Protein AF-A0A0B2VAA0-F1 (afdb_monomer_lite)

Organism: Toxocara canis (NCBI:txid6265)

Secondary structure (DSSP, 8-state):
---HHHHHHHHHHHHHHHHHHHHHHH-TTHHHHHHHHHHHHHHHHS--TT-HHHHHHHHHHHHHHHHHHHHHHHHHHHHHHTT--S--TTHHHHHHHHHHHHHHHHHHHHT----SHHHHHHHHHHHHHHHHHHHHHHHHHTTT-TTSTTGGG--

InterPro domains:
  IPR029377 TMEM220 protein [PF15071] (15-82)

Sequence (155 aa):
MFSTLRLSEIAVSTFLLLKAFMQYAADPDWWIYVPIYSLGAVLCLIQIPKNGIWRLLSALVIVTGALHVVFIAWSIRHASSAVLSEQFDEGRHILATATAVVMVTNVRLYTAQYNSVLAYLRTLILIVVLLSTIPSIAFSLCFYSTTLPYCPYLY

Radius of gyration: 16.51 Å; chains: 1; bounding box: 51×33×45 Å

pLDDT: mean 83.71, std 10.16, range [47.19, 94.5]

Structure (mmCIF, N/CA/C/O backbone):
data_AF-A0A0B2VAA0-F1
#
_entry.id   AF-A0A0B2VAA0-F1
#
loop_
_atom_site.group_PDB
_atom_site.id
_atom_site.type_symbol
_atom_site.label_atom_id
_atom_site.label_alt_id
_atom_site.label_comp_id
_atom_site.label_asym_id
_atom_site.label_entity_id
_atom_site.label_seq_id
_atom_site.pdbx_PDB_ins_code
_atom_site.Cartn_x
_atom_site.Cartn_y
_atom_site.Cartn_z
_atom_site.occupancy
_atom_site.B_iso_or_equiv
_atom_site.auth_seq_id
_atom_site.auth_comp_id
_atom_site.auth_asym_id
_atom_site.auth_atom_id
_atom_site.pdbx_PDB_model_num
ATOM 1 N N . MET A 1 1 ? -25.671 6.670 5.556 1.00 47.19 1 MET A N 1
ATOM 2 C CA . MET A 1 1 ? -25.131 7.795 4.765 1.00 47.19 1 MET A CA 1
ATOM 3 C C . MET A 1 1 ? -23.667 7.479 4.486 1.00 47.19 1 MET A C 1
ATOM 5 O O . MET A 1 1 ? -22.886 7.440 5.428 1.00 47.19 1 MET A O 1
ATOM 9 N N . PHE A 1 2 ? -23.312 7.093 3.256 1.00 56.66 2 PHE A N 1
ATOM 10 C CA . PHE A 1 2 ? -21.917 6.789 2.918 1.00 56.66 2 PHE A CA 1
ATOM 11 C C . PHE A 1 2 ? -21.131 8.101 2.876 1.00 56.66 2 PHE A C 1
ATOM 13 O O . PHE A 1 2 ? -21.472 8.996 2.109 1.00 56.66 2 PHE A O 1
ATOM 20 N N . SER A 1 3 ? -20.117 8.231 3.732 1.00 78.75 3 SER A N 1
ATOM 21 C CA . SER A 1 3 ? -19.181 9.356 3.670 1.00 78.75 3 SER A CA 1
ATOM 22 C C . SER A 1 3 ? -18.451 9.326 2.324 1.00 78.75 3 SER A C 1
ATOM 24 O O . SER A 1 3 ? -18.101 8.246 1.844 1.00 78.75 3 SER A O 1
ATOM 26 N N . THR A 1 4 ? -18.197 10.483 1.714 1.00 82.81 4 THR A N 1
ATOM 27 C CA . THR A 1 4 ? -17.424 10.607 0.460 1.00 82.81 4 THR A CA 1
ATOM 28 C C . THR A 1 4 ? -16.070 9.899 0.547 1.00 82.81 4 THR A C 1
ATOM 30 O O . THR A 1 4 ? -15.625 9.282 -0.417 1.00 82.81 4 THR A O 1
ATOM 33 N N . LEU A 1 5 ? -15.474 9.895 1.741 1.00 80.62 5 LEU A N 1
ATOM 34 C CA . LEU A 1 5 ? -14.226 9.205 2.062 1.00 80.62 5 LEU A CA 1
ATOM 35 C C . LEU A 1 5 ? -14.364 7.674 1.987 1.00 80.62 5 LEU A C 1
ATOM 37 O O . LEU A 1 5 ? -13.471 6.981 1.519 1.00 80.62 5 LEU A O 1
ATOM 41 N N . ARG A 1 6 ? -15.526 7.131 2.365 1.00 85.25 6 ARG A N 1
ATOM 42 C CA . ARG A 1 6 ? -15.803 5.693 2.251 1.00 85.25 6 ARG A CA 1
ATOM 43 C C . ARG A 1 6 ? -15.969 5.268 0.793 1.00 85.25 6 ARG A C 1
ATOM 45 O O . ARG A 1 6 ? -15.599 4.158 0.423 1.00 85.25 6 ARG A O 1
ATOM 52 N N . LEU A 1 7 ? -16.529 6.149 -0.032 1.00 87.31 7 LEU A N 1
ATOM 53 C CA . LEU A 1 7 ? -16.746 5.882 -1.450 1.00 87.31 7 LEU A CA 1
ATOM 54 C C . LEU A 1 7 ? -15.420 5.878 -2.224 1.00 87.31 7 LEU A C 1
ATOM 56 O O . LEU A 1 7 ? -15.201 4.986 -3.041 1.00 87.31 7 LEU A O 1
ATOM 60 N N . SER A 1 8 ? -14.504 6.802 -1.909 1.00 88.44 8 SER A N 1
ATOM 61 C CA . SER A 1 8 ? -13.151 6.792 -2.478 1.00 88.44 8 SER A CA 1
ATOM 62 C C . SER A 1 8 ? -12.330 5.583 -2.015 1.00 88.44 8 SER A C 1
ATOM 64 O O . SER A 1 8 ? -11.651 4.968 -2.835 1.00 88.44 8 SER A O 1
ATOM 66 N N . GLU A 1 9 ? -12.443 5.171 -0.746 1.00 88.00 9 GLU A N 1
ATOM 67 C CA . GLU A 1 9 ? -11.824 3.936 -0.242 1.00 88.00 9 GLU A CA 1
ATOM 68 C C . GLU A 1 9 ? -12.268 2.700 -1.024 1.00 88.00 9 GLU A C 1
ATOM 70 O O . GLU A 1 9 ? -11.432 1.894 -1.437 1.00 88.00 9 GLU A O 1
ATOM 75 N N . ILE A 1 10 ? -13.577 2.551 -1.242 1.00 90.44 10 ILE A N 1
ATOM 76 C CA . ILE A 1 10 ? -14.141 1.419 -1.982 1.00 90.44 10 ILE A CA 1
ATOM 77 C C . ILE A 1 10 ? -13.678 1.456 -3.439 1.00 90.44 10 ILE A C 1
ATOM 79 O O . ILE A 1 10 ? -13.239 0.429 -3.953 1.00 90.44 10 ILE A O 1
ATOM 83 N N . ALA A 1 11 ? -13.720 2.621 -4.091 1.00 92.19 11 ALA A N 1
ATOM 84 C CA . ALA A 1 11 ? -13.278 2.769 -5.474 1.00 92.19 11 ALA A CA 1
ATOM 85 C C . ALA A 1 11 ? -11.808 2.351 -5.652 1.00 92.19 11 ALA A C 1
ATOM 87 O O . ALA A 1 11 ? -11.502 1.504 -6.491 1.00 92.19 11 ALA A O 1
ATOM 88 N N . VAL A 1 12 ? -10.907 2.870 -4.811 1.00 92.12 12 VAL A N 1
ATOM 89 C CA . VAL A 1 12 ? -9.474 2.537 -4.872 1.00 92.12 12 VAL A CA 1
ATOM 90 C C . VAL A 1 12 ? -9.226 1.074 -4.504 1.00 92.12 12 VAL A C 1
ATOM 92 O O . VAL A 1 12 ? -8.445 0.406 -5.173 1.00 92.12 12 VAL A O 1
ATOM 95 N N . SER A 1 13 ? -9.914 0.534 -3.494 1.00 92.62 13 SER A N 1
ATOM 96 C CA . SER A 1 13 ? -9.771 -0.882 -3.117 1.00 92.62 13 SER A CA 1
ATOM 97 C C . SER A 1 13 ? -10.235 -1.814 -4.239 1.00 92.62 13 SER A C 1
ATOM 99 O O . SER A 1 13 ? -9.594 -2.823 -4.517 1.00 92.62 13 SER A O 1
ATOM 101 N N . THR A 1 14 ? -11.315 -1.456 -4.934 1.00 93.44 14 THR A N 1
ATOM 102 C CA . THR A 1 14 ? -11.831 -2.230 -6.073 1.00 93.44 14 THR A CA 1
ATOM 103 C C . THR A 1 14 ? -10.851 -2.187 -7.243 1.00 93.44 14 THR A C 1
ATOM 105 O O . THR A 1 14 ? -10.562 -3.218 -7.845 1.00 93.44 14 THR A O 1
ATOM 108 N N . PHE A 1 15 ? -10.272 -1.015 -7.519 1.00 94.06 15 PHE A N 1
ATOM 109 C CA . PHE A 1 15 ? -9.213 -0.861 -8.514 1.00 94.06 15 PHE A CA 1
ATOM 110 C C . PHE A 1 15 ? -7.969 -1.699 -8.179 1.00 94.06 15 PHE A C 1
ATOM 112 O O . PHE A 1 15 ? -7.437 -2.385 -9.050 1.00 94.06 15 PHE A O 1
ATOM 119 N N . LEU A 1 16 ? -7.530 -1.706 -6.916 1.00 92.88 16 LEU A N 1
ATOM 120 C CA . LEU A 1 16 ? -6.399 -2.524 -6.466 1.00 92.88 16 LEU A CA 1
ATOM 121 C C . LEU A 1 16 ? -6.674 -4.026 -6.612 1.00 92.88 16 LEU A C 1
ATOM 123 O O . LEU A 1 16 ? -5.777 -4.763 -7.012 1.00 92.88 16 LEU A O 1
ATOM 127 N N . LEU A 1 17 ? -7.899 -4.485 -6.346 1.00 94.50 17 LEU A N 1
ATOM 128 C CA . LEU A 1 17 ? -8.282 -5.884 -6.569 1.00 94.50 17 LEU A CA 1
ATOM 129 C C . LEU A 1 17 ? -8.338 -6.248 -8.053 1.00 94.50 17 LEU A C 1
ATOM 131 O O . LEU A 1 17 ? -7.911 -7.337 -8.429 1.00 94.50 17 LEU A O 1
ATOM 135 N N . LEU A 1 18 ? -8.809 -5.338 -8.906 1.00 94.19 18 LEU A N 1
ATOM 136 C CA . LEU A 1 18 ? -8.769 -5.548 -10.349 1.00 94.19 18 LEU A CA 1
ATOM 137 C C . LEU A 1 18 ? -7.319 -5.648 -10.844 1.00 94.19 18 LEU A C 1
ATOM 139 O O . LEU A 1 18 ? -6.987 -6.576 -11.578 1.00 94.19 18 LEU A O 1
ATOM 143 N N . LYS A 1 19 ? -6.434 -4.753 -10.380 1.00 92.56 19 LYS A N 1
ATOM 144 C CA . LYS A 1 19 ? -4.995 -4.822 -10.675 1.00 92.56 19 LYS A CA 1
ATOM 145 C C . LYS A 1 19 ? -4.386 -6.139 -10.184 1.00 92.56 19 LYS A C 1
ATOM 147 O O . LYS A 1 19 ? -3.623 -6.750 -10.922 1.00 92.56 19 LYS A O 1
ATOM 152 N N . ALA A 1 20 ? -4.756 -6.591 -8.982 1.00 92.56 20 ALA A N 1
ATOM 153 C CA . ALA A 1 20 ? -4.304 -7.864 -8.412 1.00 92.56 20 ALA A CA 1
ATOM 154 C C . ALA A 1 20 ? -4.664 -9.035 -9.319 1.00 92.56 20 ALA A C 1
ATOM 156 O O . ALA A 1 20 ? -3.818 -9.877 -9.602 1.00 92.56 20 ALA A O 1
ATOM 157 N N . PHE A 1 21 ? -5.907 -9.060 -9.797 1.00 93.69 21 PHE A N 1
ATOM 158 C CA . PHE A 1 21 ? -6.387 -10.101 -10.692 1.00 93.69 21 PHE A CA 1
ATOM 159 C C . PHE A 1 21 ? -5.652 -10.088 -12.037 1.00 93.69 21 PHE A C 1
ATOM 161 O O . PHE A 1 21 ? -5.219 -11.135 -12.511 1.00 93.69 21 PHE A O 1
ATOM 168 N N . MET A 1 22 ? -5.458 -8.906 -12.629 1.00 93.19 22 MET A N 1
ATOM 169 C CA . MET A 1 22 ? -4.716 -8.781 -13.886 1.00 93.19 22 MET A CA 1
ATOM 170 C C . MET A 1 22 ? -3.249 -9.190 -13.730 1.00 93.19 22 MET A C 1
ATOM 172 O O . MET A 1 22 ? -2.731 -9.908 -14.579 1.00 93.19 22 MET A O 1
ATOM 176 N N . GLN A 1 23 ? -2.592 -8.785 -12.638 1.00 91.06 23 GLN A N 1
ATOM 177 C CA . GLN A 1 23 ? -1.202 -9.154 -12.376 1.00 91.06 23 GLN A CA 1
ATOM 178 C C . GLN A 1 23 ? -1.065 -10.656 -12.105 1.00 91.06 23 GLN A C 1
ATOM 180 O O . GLN A 1 23 ? -0.179 -11.285 -12.664 1.00 91.06 23 GLN A O 1
ATOM 185 N N . TYR A 1 24 ? -1.980 -11.253 -11.338 1.00 92.19 24 TYR A N 1
ATOM 186 C CA . TYR A 1 24 ? -2.015 -12.702 -11.118 1.00 92.19 24 TYR A CA 1
ATOM 187 C C . TYR A 1 24 ? -2.085 -13.505 -12.428 1.00 92.19 24 TYR A C 1
ATOM 189 O O . TYR A 1 24 ? -1.485 -14.569 -12.530 1.00 92.19 24 TYR A O 1
ATOM 197 N N . ALA A 1 25 ? -2.811 -13.001 -13.431 1.00 91.56 25 ALA A N 1
ATOM 198 C CA . ALA A 1 25 ? -2.961 -13.679 -14.716 1.00 91.56 25 ALA A CA 1
ATOM 199 C C . ALA A 1 25 ? -1.780 -13.465 -15.681 1.00 91.56 25 ALA A C 1
ATOM 201 O O . ALA A 1 25 ? -1.559 -14.304 -16.551 1.00 91.56 25 ALA A O 1
ATOM 202 N N . ALA A 1 26 ? -1.068 -12.340 -15.574 1.00 90.31 26 ALA A N 1
ATOM 203 C CA . ALA A 1 26 ? -0.092 -11.907 -16.576 1.00 90.31 26 ALA A CA 1
ATOM 204 C C . ALA A 1 26 ? 1.375 -12.057 -16.143 1.00 90.31 26 ALA A C 1
ATOM 206 O O . ALA A 1 26 ? 2.248 -12.135 -17.003 1.00 90.31 26 ALA A O 1
ATOM 207 N N . ASP A 1 27 ? 1.650 -12.067 -14.841 1.00 87.06 27 ASP A N 1
ATOM 208 C CA . ASP A 1 27 ? 2.995 -11.919 -14.287 1.00 87.06 27 ASP A CA 1
ATOM 209 C C . ASP A 1 27 ? 3.359 -13.156 -13.447 1.00 87.06 27 ASP A C 1
ATOM 211 O O . ASP A 1 27 ? 2.639 -13.446 -12.492 1.00 87.06 27 ASP A O 1
ATOM 215 N N . PRO A 1 28 ? 4.435 -13.908 -13.760 1.00 86.44 28 PRO A N 1
ATOM 216 C CA . PRO A 1 28 ? 4.851 -15.065 -12.963 1.00 86.44 28 PRO A CA 1
ATOM 217 C C . PRO A 1 28 ? 5.288 -14.683 -11.539 1.00 86.44 28 PRO A C 1
ATOM 219 O O . PRO A 1 28 ? 5.137 -15.494 -10.621 1.00 86.44 28 PRO A O 1
ATOM 222 N N . ASP A 1 29 ? 5.735 -13.443 -11.328 1.00 87.31 29 ASP A N 1
ATOM 223 C CA . ASP A 1 29 ? 6.253 -12.942 -10.051 1.00 87.31 29 ASP A CA 1
ATOM 224 C C . ASP A 1 29 ? 5.196 -12.190 -9.228 1.00 87.31 29 ASP A C 1
ATOM 226 O O . ASP A 1 29 ? 5.483 -11.498 -8.245 1.00 87.31 29 ASP A O 1
ATOM 230 N N . TRP A 1 30 ? 3.919 -12.400 -9.565 1.00 89.00 30 TRP A N 1
ATOM 231 C CA . TRP A 1 30 ? 2.763 -11.840 -8.864 1.00 89.00 30 TRP A CA 1
ATOM 232 C C . TRP A 1 30 ? 2.813 -12.046 -7.342 1.00 89.00 30 TRP A C 1
ATOM 234 O O . TRP A 1 30 ? 2.355 -11.191 -6.577 1.00 89.00 30 TRP A O 1
ATOM 244 N N . TRP A 1 31 ? 3.378 -13.168 -6.891 1.00 89.19 31 TRP A N 1
ATOM 245 C CA . TRP A 1 31 ? 3.447 -13.574 -5.488 1.00 89.19 31 TRP A CA 1
ATOM 246 C C . TRP A 1 31 ? 4.228 -12.585 -4.605 1.00 89.19 31 TRP A C 1
ATOM 248 O O . TRP A 1 31 ? 4.005 -12.551 -3.395 1.00 89.19 31 TRP A O 1
ATOM 258 N N . ILE A 1 32 ? 5.081 -11.745 -5.198 1.00 88.31 32 ILE A N 1
ATOM 259 C CA . ILE A 1 32 ? 5.889 -10.738 -4.500 1.00 88.31 32 ILE A CA 1
ATOM 260 C C . ILE A 1 32 ? 5.014 -9.567 -4.020 1.00 88.31 32 ILE A C 1
ATOM 262 O O . ILE A 1 32 ? 5.082 -9.162 -2.856 1.00 88.31 32 ILE A O 1
ATOM 266 N N . TYR A 1 33 ? 4.148 -9.037 -4.892 1.00 89.12 33 TYR A N 1
ATOM 267 C CA . TYR A 1 33 ? 3.400 -7.799 -4.626 1.00 89.12 33 TYR A CA 1
ATOM 268 C C . TYR A 1 33 ? 1.917 -8.036 -4.345 1.00 89.12 33 TYR A C 1
ATOM 270 O O . TYR A 1 33 ? 1.349 -7.415 -3.440 1.00 89.12 33 TYR A O 1
ATOM 278 N N . VAL A 1 34 ? 1.280 -8.921 -5.121 1.00 92.44 34 VAL A N 1
ATOM 279 C CA . VAL A 1 34 ? -0.177 -9.112 -5.128 1.00 92.44 34 VAL A CA 1
ATOM 280 C C . VAL A 1 34 ? -0.729 -9.439 -3.744 1.00 92.44 34 VAL A C 1
ATOM 282 O O . VAL A 1 34 ? -1.712 -8.797 -3.364 1.00 92.44 34 VAL A O 1
ATOM 285 N N . PRO A 1 35 ? -0.137 -10.343 -2.936 1.00 93.75 35 PRO A N 1
ATOM 286 C CA . PRO A 1 35 ? -0.682 -10.662 -1.618 1.00 93.75 35 PRO A CA 1
ATOM 287 C C . PRO A 1 35 ? -0.794 -9.445 -0.695 1.00 93.75 35 PRO A C 1
ATOM 289 O O . PRO A 1 35 ? -1.758 -9.334 0.056 1.00 93.75 35 PRO A O 1
ATOM 292 N N . ILE A 1 36 ? 0.145 -8.497 -0.773 1.00 92.25 36 ILE A N 1
ATOM 293 C CA . ILE A 1 36 ? 0.178 -7.329 0.116 1.00 92.25 36 ILE A CA 1
ATOM 294 C C . ILE A 1 36 ? -0.954 -6.362 -0.231 1.00 92.25 36 ILE A C 1
ATOM 296 O O . ILE A 1 36 ? -1.749 -5.996 0.639 1.00 92.25 36 ILE A O 1
ATOM 300 N N . TYR A 1 37 ? -1.047 -5.944 -1.496 1.00 92.38 37 TYR A N 1
ATOM 301 C CA . TYR A 1 37 ? -2.028 -4.929 -1.875 1.00 92.38 37 TYR A CA 1
ATOM 302 C C . TYR A 1 37 ? -3.442 -5.496 -2.046 1.00 92.38 37 TYR A C 1
ATOM 304 O O . TYR A 1 37 ? -4.406 -4.782 -1.769 1.00 92.38 37 TYR A O 1
ATOM 312 N N . SER A 1 38 ? -3.592 -6.777 -2.409 1.00 93.56 38 SER A N 1
ATOM 313 C CA . SER A 1 38 ? -4.900 -7.451 -2.411 1.00 93.56 38 SER A CA 1
ATOM 314 C C . SER A 1 38 ? -5.445 -7.620 -0.994 1.00 93.56 38 SER A C 1
ATOM 316 O O . SER A 1 38 ? -6.591 -7.252 -0.738 1.00 93.56 38 SER A O 1
ATOM 318 N N . LEU A 1 39 ? -4.622 -8.077 -0.041 1.00 93.81 39 LEU A N 1
ATOM 319 C CA . LEU A 1 39 ? -5.023 -8.183 1.361 1.00 93.81 39 LEU A CA 1
ATOM 320 C C . LEU A 1 39 ? -5.363 -6.805 1.937 1.00 93.81 39 LEU A C 1
ATOM 322 O O . LEU A 1 39 ? -6.381 -6.659 2.612 1.00 93.81 39 LEU A O 1
ATOM 326 N N . GLY A 1 40 ? -4.564 -5.781 1.625 1.00 92.12 40 GLY A N 1
ATOM 327 C CA . GLY A 1 40 ? -4.866 -4.403 2.006 1.00 92.12 40 GLY A CA 1
ATOM 328 C C . GLY A 1 40 ? -6.215 -3.923 1.467 1.00 92.12 40 GLY A C 1
ATOM 329 O O . GLY A 1 40 ? -7.036 -3.415 2.231 1.00 92.12 40 GLY A O 1
ATOM 330 N N . ALA A 1 41 ? -6.495 -4.166 0.185 1.00 93.44 41 ALA A N 1
ATOM 331 C CA . ALA A 1 41 ? -7.768 -3.815 -0.434 1.00 93.44 41 ALA A CA 1
ATOM 332 C C . ALA A 1 41 ? -8.960 -4.559 0.197 1.00 93.44 41 ALA A C 1
ATOM 334 O O . ALA A 1 41 ? -9.974 -3.935 0.512 1.00 93.44 41 ALA A O 1
ATOM 335 N N . VAL A 1 42 ? -8.835 -5.864 0.468 1.00 94.12 42 VAL A N 1
ATOM 336 C CA . VAL A 1 42 ? -9.876 -6.645 1.163 1.00 94.12 42 VAL A CA 1
ATOM 337 C C . VAL A 1 42 ? -10.141 -6.088 2.563 1.00 94.12 42 VAL A C 1
ATOM 339 O O . VAL A 1 42 ? -11.298 -5.923 2.951 1.00 94.12 42 VAL A O 1
ATOM 342 N N . LEU A 1 43 ? -9.094 -5.750 3.320 1.00 92.31 43 LEU A N 1
ATOM 343 C CA . LEU A 1 43 ? -9.230 -5.174 4.662 1.00 92.31 43 LEU A CA 1
ATOM 344 C C . LEU A 1 43 ? -9.884 -3.786 4.645 1.00 92.31 43 LEU A C 1
ATOM 346 O O . LEU A 1 43 ? -10.609 -3.445 5.582 1.00 92.31 43 LEU A O 1
ATOM 350 N N . CYS A 1 44 ? -9.656 -3.001 3.590 1.00 90.69 44 CYS A N 1
ATOM 351 C CA . CYS A 1 44 ? -10.314 -1.714 3.383 1.00 90.69 44 CYS A CA 1
ATOM 352 C C . CYS A 1 44 ? -11.787 -1.869 2.981 1.00 90.69 44 CYS A C 1
ATOM 354 O O . CYS A 1 44 ? -12.617 -1.071 3.421 1.00 90.69 44 CYS A O 1
ATOM 356 N N . LEU A 1 45 ? -12.155 -2.905 2.223 1.00 91.31 45 LEU A N 1
ATOM 357 C CA . LEU A 1 45 ? -13.561 -3.217 1.943 1.00 91.31 45 LEU A CA 1
ATOM 358 C C . LEU A 1 45 ? -14.282 -3.709 3.205 1.00 91.31 45 LEU A C 1
ATOM 360 O O . LEU A 1 45 ? -15.354 -3.204 3.544 1.00 91.31 45 LEU A O 1
ATOM 364 N N . ILE A 1 46 ? -13.662 -4.623 3.952 1.00 90.31 46 ILE A N 1
ATOM 365 C CA . ILE A 1 46 ? -14.235 -5.266 5.138 1.00 90.31 46 ILE A CA 1
ATOM 366 C C . ILE A 1 46 ? -13.648 -4.630 6.403 1.00 90.31 46 ILE A C 1
ATOM 368 O O . ILE A 1 46 ? -12.733 -5.168 7.020 1.00 90.31 46 ILE A O 1
ATOM 372 N N . GLN A 1 47 ? -14.172 -3.475 6.817 1.00 89.12 47 GLN A N 1
ATOM 373 C CA . GLN A 1 47 ? -13.687 -2.764 8.007 1.00 89.12 47 GLN A CA 1
ATOM 374 C C . GLN A 1 47 ? -14.317 -3.314 9.292 1.00 89.12 47 GLN A C 1
ATOM 376 O O . GLN A 1 47 ? -15.400 -2.891 9.695 1.00 89.12 47 GLN A O 1
ATOM 381 N N . ILE A 1 48 ? -13.627 -4.237 9.970 1.00 89.44 48 ILE A N 1
ATOM 382 C CA . ILE A 1 48 ? -14.077 -4.797 11.257 1.00 89.44 48 ILE A CA 1
ATOM 383 C C . ILE A 1 48 ? -13.011 -4.535 12.336 1.00 89.44 48 ILE A C 1
ATOM 385 O O . ILE A 1 48 ? -12.327 -5.459 12.781 1.00 89.44 48 ILE A O 1
ATOM 389 N N . PRO A 1 49 ? -12.860 -3.282 12.809 1.00 82.25 49 PRO A N 1
ATOM 390 C CA . PRO A 1 49 ? -11.766 -2.887 13.704 1.00 82.25 49 PRO A CA 1
ATOM 391 C C . PRO A 1 49 ? -11.801 -3.577 15.078 1.00 82.25 49 PRO A C 1
ATOM 393 O O . PRO A 1 49 ? -10.779 -3.647 15.760 1.00 82.25 49 PRO A O 1
ATOM 396 N N . LYS A 1 50 ? -12.958 -4.114 15.489 1.00 84.62 50 LYS A N 1
ATOM 397 C CA . LYS A 1 50 ? -13.110 -4.871 16.743 1.00 84.62 50 LYS A CA 1
ATOM 398 C C . LYS A 1 50 ? -12.566 -6.303 16.658 1.00 84.62 50 LYS A C 1
ATOM 400 O O . LYS A 1 50 ? -12.258 -6.883 17.693 1.00 84.62 50 LYS A O 1
ATOM 405 N N . ASN A 1 51 ? -12.430 -6.873 15.458 1.00 90.75 51 ASN A N 1
ATOM 406 C CA . ASN A 1 51 ? -11.959 -8.244 15.284 1.00 90.75 51 ASN A CA 1
ATOM 407 C C . ASN A 1 51 ? -10.427 -8.314 15.431 1.00 90.75 51 ASN A C 1
ATOM 409 O O . ASN A 1 51 ? -9.690 -7.600 14.747 1.00 90.75 51 ASN A O 1
ATOM 413 N N . GLY A 1 52 ? -9.940 -9.198 16.307 1.00 88.69 52 GLY A N 1
ATOM 414 C CA . GLY A 1 52 ? -8.509 -9.430 16.516 1.00 88.69 52 GLY A CA 1
ATOM 415 C C . GLY A 1 52 ? -7.781 -9.878 15.245 1.00 88.69 52 GLY A C 1
ATOM 416 O O . GLY A 1 52 ? -6.678 -9.405 14.986 1.00 88.69 52 GLY A O 1
ATOM 417 N N . ILE A 1 53 ? -8.422 -10.699 14.406 1.00 91.56 53 ILE A N 1
ATOM 418 C CA . ILE A 1 53 ? -7.844 -11.185 13.142 1.00 91.56 53 ILE A CA 1
ATOM 419 C C . ILE A 1 53 ? -7.675 -10.031 12.154 1.00 91.56 53 ILE A C 1
ATOM 421 O O . ILE A 1 53 ? -6.598 -9.849 11.594 1.00 91.56 53 ILE A O 1
ATOM 425 N N . TRP A 1 54 ? -8.706 -9.195 11.993 1.00 92.75 54 TRP A N 1
ATOM 426 C CA . TRP A 1 54 ? -8.627 -8.008 11.137 1.00 92.75 54 TRP A CA 1
ATOM 427 C C . TRP A 1 54 ? -7.507 -7.073 11.599 1.00 92.75 54 TRP A C 1
ATOM 429 O O . TRP A 1 54 ? -6.750 -6.537 10.788 1.00 92.75 54 TRP A O 1
ATOM 439 N N . ARG A 1 55 ? -7.341 -6.915 12.919 1.00 88.69 55 ARG A N 1
ATOM 440 C CA . ARG A 1 55 ? -6.227 -6.156 13.492 1.00 88.69 55 ARG A CA 1
ATOM 441 C C . ARG A 1 55 ? -4.879 -6.818 13.180 1.00 88.69 55 ARG A C 1
ATOM 443 O O . ARG A 1 55 ? -3.957 -6.129 12.767 1.00 88.69 55 ARG A O 1
ATOM 450 N N . LEU A 1 56 ? -4.728 -8.122 13.334 1.00 91.44 56 LEU A N 1
ATOM 451 C CA . LEU A 1 56 ? -3.462 -8.778 13.013 1.00 91.44 56 LEU A CA 1
ATOM 452 C C . LEU A 1 56 ? -3.104 -8.617 11.525 1.00 91.44 56 LEU A C 1
ATOM 454 O O . LEU A 1 56 ? -2.019 -8.139 11.208 1.00 91.44 56 LEU A O 1
ATOM 458 N N . LEU A 1 57 ? -4.049 -8.901 10.626 1.00 92.44 57 LEU A N 1
ATOM 459 C CA . LEU A 1 57 ? -3.846 -8.800 9.178 1.00 92.44 57 LEU A CA 1
ATOM 460 C C . LEU A 1 57 ? -3.535 -7.368 8.727 1.00 92.44 57 LEU A C 1
ATOM 462 O O . LEU A 1 57 ? -2.614 -7.154 7.948 1.00 92.44 57 LEU A O 1
ATOM 466 N N . SER A 1 58 ? -4.240 -6.368 9.260 1.00 91.81 58 SER A N 1
ATOM 467 C CA . SER A 1 58 ? -3.943 -4.962 8.947 1.00 91.81 58 SER A CA 1
ATOM 468 C C . SER A 1 58 ? -2.581 -4.514 9.470 1.00 91.81 58 SER A C 1
ATOM 470 O O . SER A 1 58 ? -1.916 -3.724 8.814 1.00 91.81 58 SER A O 1
ATOM 472 N N . ALA A 1 59 ? -2.134 -5.017 10.625 1.00 90.31 59 ALA A N 1
ATOM 473 C CA . ALA A 1 59 ? -0.781 -4.739 11.102 1.00 90.31 59 ALA A CA 1
ATOM 474 C C . ALA A 1 59 ? 0.276 -5.392 10.202 1.00 90.31 59 ALA A C 1
ATOM 476 O O . ALA A 1 59 ? 1.262 -4.738 9.876 1.00 90.31 59 ALA A O 1
ATOM 477 N N . LEU A 1 60 ? 0.040 -6.635 9.767 1.00 92.88 60 LEU A N 1
ATOM 478 C CA . LEU A 1 60 ? 0.915 -7.330 8.827 1.00 92.88 60 LEU A CA 1
ATOM 479 C C . LEU A 1 60 ? 1.047 -6.543 7.526 1.00 92.88 60 LEU A C 1
ATOM 481 O O . LEU A 1 60 ? 2.160 -6.169 7.193 1.00 92.88 60 LEU A O 1
ATOM 485 N N . VAL A 1 61 ? -0.062 -6.188 6.866 1.00 93.19 61 VAL A N 1
ATOM 486 C CA . VAL A 1 61 ? -0.031 -5.409 5.613 1.00 93.19 61 VAL A CA 1
ATOM 487 C C . VAL A 1 61 ? 0.740 -4.101 5.771 1.00 93.19 61 VAL A C 1
ATOM 489 O O . VAL A 1 61 ? 1.526 -3.753 4.897 1.00 93.19 61 VAL A O 1
ATOM 492 N N . ILE A 1 62 ? 0.549 -3.383 6.881 1.00 92.62 62 ILE A N 1
ATOM 493 C CA . ILE A 1 62 ? 1.256 -2.120 7.121 1.00 92.62 62 ILE A CA 1
ATOM 494 C C . ILE A 1 62 ? 2.758 -2.356 7.272 1.00 92.62 62 ILE A C 1
ATOM 496 O O . ILE A 1 62 ? 3.541 -1.678 6.617 1.00 92.62 62 ILE A O 1
ATOM 500 N N . VAL A 1 63 ? 3.170 -3.303 8.117 1.00 91.19 63 VAL A N 1
ATOM 501 C CA . VAL A 1 63 ? 4.591 -3.538 8.406 1.00 91.19 63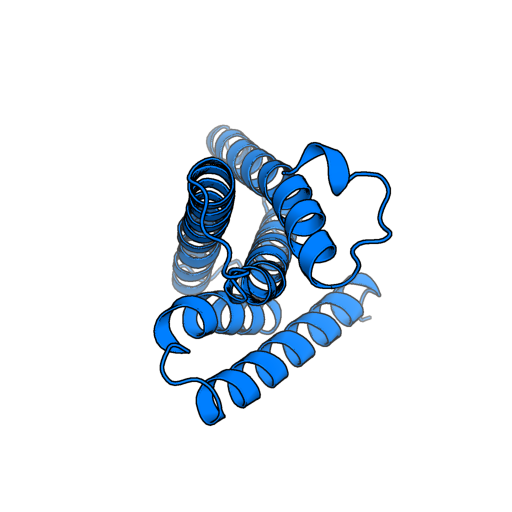 VAL A CA 1
ATOM 502 C C . VAL A 1 63 ? 5.295 -4.160 7.206 1.00 91.19 63 VAL A C 1
ATOM 504 O O . VAL A 1 63 ? 6.313 -3.635 6.761 1.00 91.19 63 VAL A O 1
ATOM 507 N N . THR A 1 64 ? 4.755 -5.250 6.658 1.00 91.06 64 THR A N 1
ATOM 508 C CA . THR A 1 64 ? 5.366 -5.941 5.519 1.00 91.06 64 THR A CA 1
ATOM 509 C C . THR A 1 64 ? 5.298 -5.082 4.270 1.00 91.06 64 THR A C 1
ATOM 511 O O . THR A 1 64 ? 6.279 -5.014 3.546 1.00 91.06 64 THR A O 1
ATOM 514 N N . GLY A 1 65 ? 4.189 -4.377 4.033 1.00 90.12 65 GLY A N 1
ATOM 515 C CA . GLY A 1 65 ? 4.051 -3.473 2.898 1.00 90.12 65 GLY A CA 1
ATOM 516 C C . GLY A 1 65 ? 5.000 -2.282 2.980 1.00 90.12 65 GLY A C 1
ATOM 517 O O . GLY A 1 65 ? 5.671 -1.986 1.998 1.00 90.12 65 GLY A O 1
ATOM 518 N N . ALA A 1 66 ? 5.127 -1.633 4.142 1.00 89.12 66 ALA A N 1
ATOM 519 C CA . ALA A 1 66 ? 6.075 -0.533 4.312 1.00 89.12 66 ALA A CA 1
ATOM 520 C C . ALA A 1 66 ? 7.528 -1.001 4.163 1.00 89.12 66 ALA A C 1
ATOM 522 O O . ALA A 1 66 ? 8.307 -0.357 3.466 1.00 89.12 66 ALA A O 1
ATOM 523 N N . LEU A 1 67 ? 7.885 -2.139 4.768 1.00 90.31 67 LEU A N 1
ATOM 524 C CA . LEU A 1 67 ? 9.222 -2.716 4.640 1.00 90.31 67 LEU A CA 1
ATOM 525 C C . LEU A 1 67 ? 9.533 -3.079 3.186 1.00 90.31 67 LEU A C 1
ATOM 527 O O . LEU A 1 67 ? 10.617 -2.771 2.705 1.00 90.31 67 LEU A O 1
ATOM 531 N N . HIS A 1 68 ? 8.567 -3.659 2.474 1.00 89.56 68 HIS A N 1
ATOM 532 C CA . HIS A 1 68 ? 8.691 -3.986 1.059 1.00 89.56 68 HIS A CA 1
ATOM 533 C C . HIS A 1 68 ? 8.904 -2.725 0.212 1.00 89.56 68 HIS A C 1
ATOM 535 O O . HIS A 1 68 ? 9.843 -2.661 -0.575 1.00 89.56 68 HIS A O 1
ATOM 541 N N . VAL A 1 69 ? 8.079 -1.692 0.403 1.00 88.19 69 VAL A N 1
ATOM 542 C CA . VAL A 1 69 ? 8.197 -0.414 -0.317 1.00 88.19 69 VAL A CA 1
ATOM 543 C C . VAL A 1 69 ? 9.569 0.226 -0.087 1.00 88.19 69 VAL A C 1
ATOM 545 O O . VAL A 1 69 ? 10.220 0.630 -1.048 1.00 88.19 69 VAL A O 1
ATOM 548 N N . VAL A 1 70 ? 10.032 0.278 1.166 1.00 86.50 70 VAL A N 1
ATOM 549 C CA . VAL A 1 70 ? 11.349 0.833 1.514 1.00 86.50 70 VAL A CA 1
ATOM 550 C C . VAL A 1 70 ? 12.476 0.000 0.912 1.00 86.50 70 VAL A C 1
ATOM 552 O O . VAL A 1 70 ? 13.417 0.571 0.368 1.00 86.50 70 VAL A O 1
ATOM 555 N N . PHE A 1 71 ? 12.378 -1.328 0.979 1.00 87.19 71 PHE A N 1
ATOM 556 C CA . PHE A 1 71 ? 13.382 -2.230 0.426 1.00 87.19 71 PHE A CA 1
ATOM 557 C C . PHE A 1 71 ? 13.535 -2.041 -1.083 1.00 87.19 71 PHE A C 1
ATOM 559 O O . PHE A 1 71 ? 14.646 -1.810 -1.546 1.00 87.19 71 PHE A O 1
ATOM 566 N N . ILE A 1 72 ? 12.439 -2.051 -1.847 1.00 84.44 72 ILE A N 1
ATOM 567 C CA . ILE A 1 72 ? 12.509 -1.872 -3.303 1.00 84.44 72 ILE A CA 1
ATOM 568 C C . ILE A 1 72 ? 12.990 -0.459 -3.655 1.00 84.44 72 ILE A C 1
ATOM 570 O O . ILE A 1 72 ? 13.849 -0.308 -4.518 1.00 84.44 72 ILE A O 1
ATOM 574 N N . ALA A 1 73 ? 12.504 0.581 -2.968 1.00 81.69 73 ALA A N 1
ATOM 575 C CA . ALA A 1 73 ? 12.970 1.948 -3.206 1.00 81.69 73 ALA A CA 1
ATOM 576 C C . ALA A 1 73 ? 14.480 2.098 -2.944 1.00 81.69 73 ALA A C 1
ATOM 578 O O . ALA A 1 73 ? 15.190 2.738 -3.722 1.00 81.69 73 ALA A O 1
ATOM 579 N N . TRP A 1 74 ? 14.985 1.479 -1.872 1.00 84.19 74 TRP A N 1
ATOM 580 C CA . TRP A 1 74 ? 16.413 1.436 -1.570 1.00 84.19 74 TRP A CA 1
ATOM 581 C C . TRP A 1 74 ? 17.198 0.660 -2.634 1.00 84.19 74 TRP A C 1
ATOM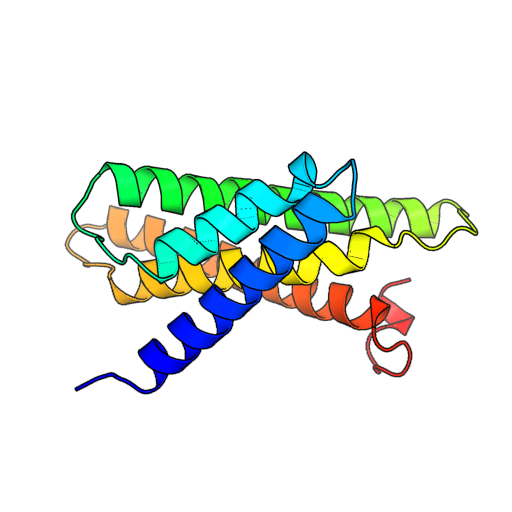 583 O O . TRP A 1 74 ? 18.210 1.164 -3.120 1.00 84.19 74 TRP A O 1
ATOM 593 N N . SER A 1 75 ? 16.708 -0.513 -3.043 1.00 83.31 75 SER A N 1
ATOM 594 C CA . SER A 1 75 ? 17.336 -1.351 -4.068 1.00 83.31 75 SER A CA 1
ATOM 595 C C . SER A 1 75 ? 17.434 -0.634 -5.409 1.00 83.31 75 SER A C 1
ATOM 597 O O . SER A 1 75 ? 18.503 -0.634 -6.007 1.00 83.31 75 SER A O 1
ATOM 599 N N . ILE A 1 76 ? 16.372 0.046 -5.854 1.00 77.81 76 ILE A N 1
ATOM 600 C CA . ILE A 1 76 ? 16.390 0.824 -7.100 1.00 77.81 76 ILE A CA 1
ATOM 601 C C . ILE A 1 76 ? 17.417 1.954 -7.011 1.00 77.81 76 ILE A C 1
ATOM 603 O O . ILE A 1 76 ? 18.205 2.126 -7.936 1.00 77.81 76 ILE A O 1
ATOM 607 N N . ARG A 1 77 ? 17.451 2.699 -5.898 1.00 77.19 77 ARG A N 1
ATOM 608 C CA . ARG A 1 77 ? 18.427 3.781 -5.698 1.00 77.19 77 ARG A CA 1
ATOM 609 C C . ARG A 1 77 ? 19.868 3.266 -5.694 1.00 77.19 77 ARG A C 1
ATOM 611 O O . ARG A 1 77 ? 20.775 3.934 -6.180 1.00 77.19 77 ARG A O 1
ATOM 618 N N . HIS A 1 78 ? 20.105 2.098 -5.106 1.00 79.38 78 HIS A N 1
ATOM 619 C CA . HIS A 1 78 ? 21.437 1.509 -5.089 1.00 79.38 78 HIS A CA 1
ATOM 620 C C . HIS A 1 78 ? 21.819 0.959 -6.472 1.00 79.38 78 HIS A C 1
ATOM 622 O O . HIS A 1 78 ? 22.926 1.205 -6.946 1.00 79.38 78 HIS A O 1
ATOM 628 N N . ALA A 1 79 ? 20.887 0.302 -7.163 1.00 75.62 79 ALA A N 1
ATOM 629 C CA . ALA A 1 79 ? 21.088 -0.220 -8.511 1.00 75.62 79 ALA A CA 1
ATOM 630 C C . ALA A 1 79 ? 21.310 0.892 -9.551 1.00 75.62 79 ALA A C 1
ATOM 632 O O . ALA A 1 79 ? 22.180 0.746 -10.409 1.00 75.62 79 ALA A O 1
ATOM 633 N N . SER A 1 80 ? 20.602 2.024 -9.450 1.00 70.88 80 SER A N 1
ATOM 634 C CA . SER A 1 80 ? 20.804 3.177 -10.341 1.00 70.88 80 SER A CA 1
ATOM 635 C C . SER A 1 80 ? 22.206 3.768 -10.194 1.00 70.88 80 SER A C 1
ATOM 637 O O . SER A 1 80 ? 22.827 4.137 -11.188 1.00 70.88 80 SER A O 1
ATOM 639 N N . SER A 1 81 ? 22.752 3.775 -8.974 1.00 68.38 81 SER A N 1
ATOM 640 C CA . SER A 1 81 ? 24.133 4.204 -8.725 1.00 68.38 81 SER A CA 1
ATOM 641 C C . SER A 1 81 ? 25.194 3.220 -9.243 1.00 68.38 81 SER A C 1
ATOM 643 O O . SER A 1 81 ? 26.347 3.606 -9.423 1.00 68.38 81 SER A O 1
ATOM 645 N N . ALA A 1 82 ? 24.816 1.964 -9.508 1.00 66.56 82 ALA A N 1
ATOM 646 C CA . ALA A 1 82 ? 25.723 0.873 -9.865 1.00 66.56 82 ALA A CA 1
ATOM 647 C C . ALA A 1 82 ? 25.840 0.599 -11.381 1.00 66.56 82 ALA A C 1
ATOM 649 O O . ALA A 1 82 ? 26.438 -0.401 -11.767 1.00 66.56 82 ALA A O 1
ATOM 650 N N . VAL A 1 83 ? 25.352 1.495 -12.251 1.00 55.31 83 VAL A N 1
ATOM 651 C CA . VAL A 1 83 ? 25.510 1.398 -13.723 1.00 55.31 83 VAL A CA 1
ATOM 652 C C . VAL A 1 83 ? 24.781 0.184 -14.327 1.00 55.31 83 VAL A C 1
ATOM 654 O O . VAL A 1 83 ? 25.303 -0.521 -15.187 1.00 55.31 83 VAL A O 1
ATOM 657 N N . LEU A 1 84 ? 23.542 -0.072 -13.907 1.00 57.16 84 LEU A N 1
ATOM 658 C CA . LEU A 1 84 ? 22.640 -0.927 -14.683 1.00 57.16 84 LEU A CA 1
ATOM 659 C C . LEU A 1 84 ? 21.910 -0.066 -15.719 1.00 57.16 84 LEU A C 1
ATOM 661 O O . LEU A 1 84 ? 21.138 0.824 -15.376 1.00 57.16 84 LEU A O 1
ATOM 665 N N . SER A 1 85 ? 22.180 -0.327 -17.000 1.00 50.91 85 SER A N 1
ATOM 666 C CA . SER A 1 85 ? 21.503 0.308 -18.140 1.00 50.91 85 SER A CA 1
ATOM 667 C C . SER A 1 85 ? 20.075 -0.203 -18.362 1.00 50.91 85 SER A C 1
ATOM 669 O O . SER A 1 85 ? 19.369 0.320 -19.221 1.00 50.91 85 SER A O 1
ATOM 671 N N . GLU A 1 86 ? 19.652 -1.234 -17.627 1.00 55.94 86 GLU A N 1
ATOM 672 C CA . GLU A 1 86 ? 18.292 -1.766 -17.685 1.00 55.94 86 GLU A CA 1
ATOM 673 C C . GLU A 1 86 ? 17.396 -1.068 -16.660 1.00 55.94 86 GLU A C 1
ATOM 675 O O . GLU A 1 86 ? 17.683 -0.999 -15.464 1.00 55.94 86 GLU A O 1
ATOM 680 N N . GLN A 1 87 ? 16.293 -0.517 -17.158 1.00 57.62 87 GLN A N 1
ATOM 681 C CA . GLN A 1 87 ? 15.304 0.191 -16.363 1.00 57.62 87 GLN A CA 1
ATOM 682 C C . GLN A 1 87 ? 14.506 -0.834 -15.542 1.00 57.62 87 GLN A C 1
ATOM 684 O O . GLN A 1 87 ? 13.735 -1.607 -16.104 1.00 57.62 87 GLN A O 1
ATOM 689 N N . PHE A 1 88 ? 14.692 -0.856 -14.218 1.00 64.81 88 PHE A N 1
ATOM 690 C CA . PHE A 1 88 ? 13.917 -1.714 -13.312 1.00 64.81 88 PHE A CA 1
ATOM 691 C C . PHE A 1 88 ? 12.416 -1.367 -13.394 1.00 64.81 88 PHE A C 1
ATOM 693 O O . PHE A 1 88 ? 11.966 -0.383 -12.804 1.00 64.81 88 PHE A O 1
ATOM 700 N N . ASP A 1 89 ? 11.633 -2.176 -14.117 1.00 67.56 89 ASP A N 1
ATOM 701 C CA . ASP A 1 89 ? 10.184 -1.970 -14.314 1.00 67.56 89 ASP A CA 1
ATOM 702 C C . ASP A 1 89 ? 9.355 -2.314 -13.051 1.00 67.56 89 ASP A C 1
ATOM 704 O O . ASP A 1 89 ? 8.195 -1.920 -12.903 1.00 67.56 89 ASP A O 1
ATOM 708 N N . GLU A 1 90 ? 9.980 -2.959 -12.057 1.00 68.38 90 GLU A N 1
ATOM 7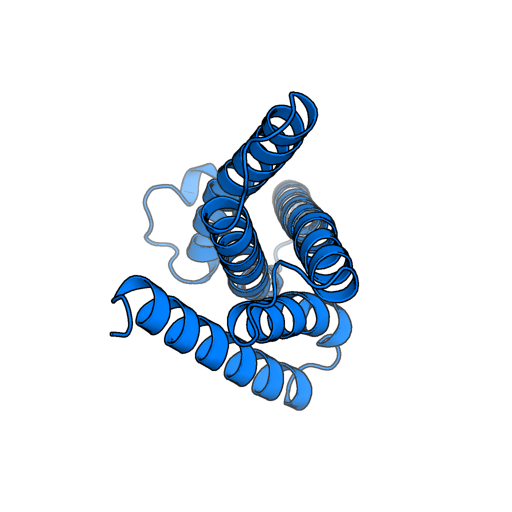09 C CA . GLU A 1 90 ? 9.370 -3.282 -10.757 1.00 68.38 90 GLU A CA 1
ATOM 710 C C . GLU A 1 90 ? 8.874 -2.043 -9.987 1.00 68.38 90 GLU A C 1
ATOM 712 O O . GLU A 1 90 ? 7.932 -2.124 -9.188 1.00 68.38 90 GLU A O 1
ATOM 717 N N . GLY A 1 91 ? 9.442 -0.863 -10.274 1.00 69.56 91 GLY A N 1
ATOM 718 C CA . GLY A 1 91 ? 9.046 0.418 -9.682 1.00 69.56 91 GLY A CA 1
ATOM 719 C C . GLY A 1 91 ? 7.556 0.747 -9.840 1.00 69.56 91 GLY A C 1
ATOM 720 O O . GLY A 1 91 ? 6.973 1.427 -8.989 1.00 69.56 91 GLY A O 1
ATOM 721 N N . ARG A 1 92 ? 6.901 0.209 -10.878 1.00 73.12 92 ARG A N 1
ATOM 722 C CA . ARG A 1 92 ? 5.466 0.387 -11.162 1.00 73.12 92 ARG A CA 1
ATOM 723 C C . ARG A 1 92 ? 4.549 -0.358 -10.185 1.00 73.12 92 ARG A C 1
ATOM 725 O O . ARG A 1 92 ? 3.398 0.036 -9.960 1.00 73.12 92 ARG A O 1
ATOM 732 N N . HIS A 1 93 ? 5.028 -1.433 -9.563 1.00 82.06 93 HIS A N 1
ATOM 733 C CA . HIS A 1 93 ? 4.234 -2.198 -8.596 1.00 82.06 93 HIS A CA 1
ATOM 734 C C . HIS A 1 93 ? 4.262 -1.571 -7.195 1.00 82.06 93 HIS A C 1
ATOM 736 O O . HIS A 1 93 ? 3.280 -1.706 -6.457 1.00 82.06 93 HIS A O 1
ATOM 742 N N . ILE A 1 94 ? 5.294 -0.773 -6.887 1.00 84.56 94 ILE A N 1
ATOM 743 C CA . ILE A 1 94 ? 5.435 -0.019 -5.629 1.00 84.56 94 ILE A CA 1
ATOM 744 C C . ILE A 1 94 ? 4.250 0.922 -5.397 1.00 84.56 94 ILE A C 1
ATOM 746 O O . ILE A 1 94 ? 3.772 1.051 -4.273 1.00 84.56 94 ILE A O 1
ATOM 750 N N . LEU A 1 95 ? 3.720 1.554 -6.450 1.00 87.31 95 LEU A N 1
ATOM 751 C CA . LEU A 1 95 ? 2.577 2.459 -6.309 1.00 87.31 95 LEU A CA 1
ATOM 752 C C . LEU A 1 95 ? 1.358 1.745 -5.706 1.00 87.31 95 LEU A C 1
ATOM 754 O O . LEU A 1 95 ? 0.673 2.290 -4.841 1.00 87.31 95 LEU A O 1
ATOM 758 N N . ALA A 1 96 ? 1.088 0.511 -6.140 1.00 88.75 96 ALA A N 1
ATOM 759 C CA . ALA A 1 96 ? -0.058 -0.259 -5.658 1.00 88.75 96 ALA A CA 1
ATOM 760 C C . ALA A 1 96 ? 0.133 -0.739 -4.213 1.00 88.75 96 ALA A C 1
ATOM 762 O O . ALA A 1 96 ? -0.806 -0.701 -3.420 1.00 88.75 96 ALA A O 1
ATOM 763 N N . THR A 1 97 ? 1.346 -1.149 -3.842 1.00 89.44 97 THR A N 1
ATOM 764 C CA . THR A 1 97 ? 1.643 -1.557 -2.462 1.00 89.44 97 THR A CA 1
ATOM 765 C C . THR A 1 97 ? 1.628 -0.361 -1.514 1.00 89.44 97 THR A C 1
ATOM 767 O O . THR A 1 97 ? 0.983 -0.426 -0.469 1.00 89.44 97 THR A O 1
ATOM 770 N N . ALA A 1 98 ? 2.237 0.763 -1.896 1.00 89.38 98 ALA A N 1
ATOM 771 C CA . ALA A 1 98 ? 2.237 1.983 -1.098 1.00 89.38 98 ALA A CA 1
ATOM 772 C C . ALA A 1 98 ? 0.818 2.542 -0.900 1.00 89.38 98 ALA A C 1
ATOM 774 O O . ALA A 1 98 ? 0.445 2.881 0.221 1.00 89.38 98 ALA A O 1
ATOM 775 N N . THR A 1 99 ? -0.012 2.571 -1.949 1.00 90.44 99 THR A N 1
ATOM 776 C CA . THR A 1 99 ? -1.417 3.011 -1.833 1.00 90.44 99 THR A CA 1
ATOM 777 C C . THR A 1 99 ? -2.242 2.094 -0.932 1.00 90.44 99 THR A C 1
ATOM 779 O O . THR A 1 99 ? -3.018 2.591 -0.114 1.00 90.44 99 THR A O 1
ATOM 782 N N . ALA A 1 100 ? -2.039 0.775 -0.997 1.00 90.88 100 ALA A N 1
ATOM 783 C CA . ALA A 1 100 ? -2.682 -0.158 -0.074 1.00 90.88 100 ALA A CA 1
ATOM 784 C C . ALA A 1 100 ? -2.262 0.092 1.385 1.00 90.88 100 ALA A C 1
ATOM 786 O O . ALA A 1 100 ? -3.118 0.147 2.269 1.00 90.88 100 ALA A O 1
ATOM 787 N N . VAL A 1 101 ? -0.967 0.306 1.646 1.00 91.56 101 VAL A N 1
ATOM 788 C CA . VAL A 1 101 ? -0.454 0.621 2.992 1.00 91.56 101 V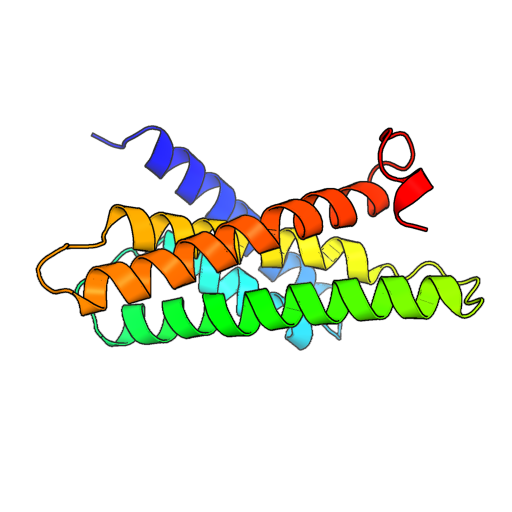AL A CA 1
ATOM 789 C C . VAL A 1 101 ? -1.048 1.928 3.514 1.00 91.56 101 VAL A C 1
ATOM 791 O O . VAL A 1 101 ? -1.528 1.959 4.649 1.00 91.56 101 VAL A O 1
ATOM 794 N N . VAL A 1 102 ? -1.077 2.982 2.693 1.00 92.06 102 VAL A N 1
ATOM 795 C CA . VAL A 1 102 ? -1.694 4.276 3.033 1.00 92.06 102 VAL A CA 1
ATOM 796 C C . VAL A 1 102 ? -3.157 4.089 3.416 1.00 92.06 102 VAL A C 1
ATOM 798 O O . VAL A 1 102 ? -3.581 4.565 4.469 1.00 92.06 102 VAL A O 1
ATOM 801 N N . MET A 1 103 ? -3.918 3.352 2.607 1.00 90.81 103 MET A N 1
ATOM 802 C CA . MET A 1 103 ? -5.339 3.116 2.853 1.00 90.81 103 MET A CA 1
ATOM 803 C C . MET A 1 103 ? -5.579 2.351 4.154 1.00 90.81 103 MET A C 1
ATOM 805 O O . MET A 1 103 ? -6.331 2.816 5.009 1.00 90.81 103 MET A O 1
ATOM 809 N N . VAL A 1 104 ? -4.905 1.218 4.364 1.00 90.75 104 VAL A N 1
ATOM 810 C CA . VAL A 1 104 ? -5.071 0.414 5.589 1.00 90.75 104 VAL A CA 1
ATOM 811 C C . VAL A 1 104 ? -4.648 1.207 6.830 1.00 90.75 104 VAL A C 1
ATOM 813 O O . VAL A 1 104 ? -5.293 1.122 7.881 1.00 90.75 104 VAL A O 1
ATOM 816 N N . THR A 1 105 ? -3.595 2.017 6.710 1.00 90.44 105 THR A N 1
ATOM 817 C CA . THR A 1 105 ? -3.121 2.901 7.781 1.00 90.44 105 THR A CA 1
ATOM 818 C C . THR A 1 105 ? -4.152 3.981 8.105 1.00 90.44 105 THR A C 1
ATOM 820 O O . THR A 1 105 ? -4.459 4.190 9.279 1.00 90.44 105 THR A O 1
ATOM 823 N N . ASN A 1 106 ? -4.755 4.604 7.089 1.00 89.69 106 ASN A N 1
ATOM 824 C CA . ASN A 1 106 ? -5.790 5.623 7.258 1.00 89.69 106 ASN A CA 1
ATOM 825 C C . ASN A 1 106 ? -7.044 5.061 7.953 1.00 89.69 106 ASN A C 1
ATOM 827 O O . ASN A 1 106 ? -7.521 5.620 8.940 1.00 89.69 106 ASN A O 1
ATOM 831 N N . VAL A 1 107 ? -7.513 3.883 7.532 1.00 88.19 107 VAL A N 1
ATOM 832 C CA . VAL A 1 107 ? -8.644 3.191 8.174 1.00 88.19 107 VAL A CA 1
ATOM 833 C C . VAL A 1 107 ? -8.359 2.903 9.652 1.00 88.19 107 VAL A C 1
ATOM 835 O O . VAL A 1 107 ? -9.228 3.061 10.516 1.00 88.19 107 VAL A O 1
ATOM 838 N N . ARG A 1 108 ? -7.127 2.502 9.982 1.00 87.81 108 ARG A N 1
ATOM 839 C CA . ARG A 1 108 ? -6.709 2.271 11.372 1.00 87.81 108 ARG A CA 1
ATOM 840 C C . ARG A 1 108 ? -6.616 3.541 12.204 1.00 87.81 108 ARG A C 1
ATOM 842 O O . ARG A 1 108 ? -6.942 3.492 13.387 1.00 87.81 108 ARG A O 1
ATOM 849 N N . LEU A 1 109 ? -6.165 4.641 11.609 1.00 87.50 109 LEU A N 1
ATOM 850 C CA . LEU A 1 109 ? -6.117 5.953 12.251 1.00 87.50 109 LEU A CA 1
ATOM 851 C C . LEU A 1 109 ? -7.528 6.455 12.570 1.00 87.50 109 LEU A C 1
ATOM 853 O O . LEU A 1 109 ? -7.783 6.863 13.700 1.00 87.50 109 LEU A O 1
ATOM 857 N N . TYR A 1 110 ? -8.456 6.340 11.617 1.00 84.81 110 TYR A N 1
ATOM 858 C CA . TYR A 1 110 ? -9.843 6.774 11.791 1.00 84.81 110 TYR A CA 1
ATOM 859 C C . TYR A 1 110 ? -10.600 5.963 12.854 1.00 84.81 110 TYR A C 1
ATOM 861 O O . TYR A 1 110 ? -11.432 6.493 13.585 1.00 84.81 110 TYR A O 1
ATOM 869 N N . THR A 1 111 ? -10.300 4.668 12.969 1.00 82.88 111 THR A N 1
ATOM 870 C CA . THR A 1 111 ? -10.962 3.759 13.922 1.00 82.88 111 THR A CA 1
ATOM 871 C C . THR A 1 111 ? -10.240 3.645 15.272 1.00 82.88 111 THR A C 1
ATOM 873 O O . THR A 1 111 ? -10.633 2.838 16.122 1.00 82.88 111 THR A O 1
ATOM 876 N N . ALA A 1 112 ? -9.179 4.428 15.499 1.00 82.00 112 ALA A N 1
ATOM 877 C CA . ALA A 1 112 ? -8.411 4.390 16.737 1.00 82.00 112 ALA A CA 1
ATOM 878 C C . ALA A 1 112 ? -9.187 5.009 17.912 1.00 82.00 112 ALA A C 1
ATOM 880 O O . ALA A 1 112 ? -9.663 6.137 17.846 1.00 82.00 112 ALA A O 1
ATOM 881 N N . GLN A 1 113 ? -9.258 4.273 19.023 1.00 81.75 113 GLN A N 1
ATOM 882 C CA . GLN A 1 113 ? -9.765 4.774 20.301 1.00 81.75 113 GLN A CA 1
ATOM 883 C C . GLN A 1 113 ? -8.595 5.083 21.239 1.00 81.75 113 GLN A C 1
ATOM 885 O O . GLN A 1 113 ? -7.680 4.265 21.383 1.00 81.75 113 GLN A O 1
ATOM 890 N N . TYR A 1 114 ? -8.636 6.248 21.882 1.00 81.50 114 TYR A N 1
ATOM 891 C CA . TYR A 1 114 ? -7.572 6.757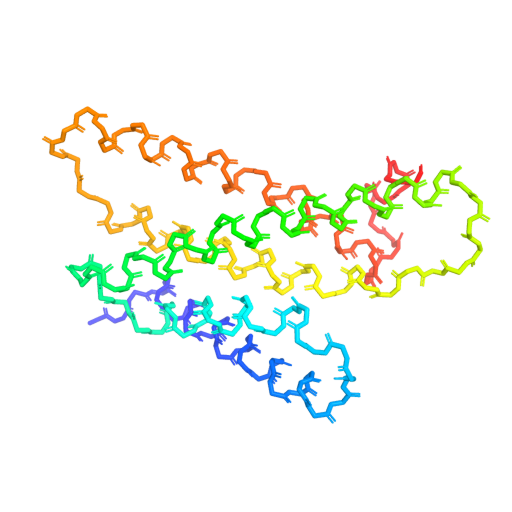 22.748 1.00 81.50 114 TYR A CA 1
ATOM 892 C C . TYR A 1 114 ? -7.938 6.556 24.216 1.00 81.50 114 TYR A C 1
ATOM 894 O O . TYR A 1 114 ? -8.369 7.481 24.894 1.00 81.50 114 TYR A O 1
ATOM 902 N N . ASN A 1 115 ? -7.768 5.324 24.696 1.00 82.12 115 ASN A N 1
ATOM 903 C CA . ASN A 1 115 ? -8.086 4.969 26.085 1.00 82.12 115 ASN A CA 1
ATOM 904 C C . ASN A 1 115 ? -6.829 4.723 26.940 1.00 82.12 115 ASN A C 1
ATOM 906 O O . ASN A 1 115 ? -6.938 4.503 28.141 1.00 82.12 115 ASN A O 1
ATOM 910 N N . SER A 1 116 ? -5.633 4.710 26.340 1.00 86.31 116 SER A N 1
ATOM 911 C CA . SER A 1 116 ? -4.375 4.421 27.038 1.00 86.31 116 SER A CA 1
ATOM 912 C C . SER A 1 116 ? -3.177 5.111 26.384 1.00 86.31 116 SER A C 1
ATOM 914 O O . SER A 1 116 ? -3.201 5.425 25.195 1.00 86.31 116 SER A O 1
ATOM 916 N N . VAL A 1 117 ? -2.088 5.293 27.140 1.00 82.44 117 VAL A N 1
ATOM 917 C CA . VAL A 1 117 ? -0.821 5.870 26.638 1.00 82.44 117 VAL A CA 1
ATOM 918 C C . VAL A 1 117 ? -0.243 5.045 25.478 1.00 82.44 117 VAL A C 1
ATOM 920 O O . VAL A 1 117 ? 0.264 5.593 24.501 1.00 82.44 117 VAL A O 1
ATOM 923 N N . LEU A 1 118 ? -0.410 3.719 25.520 1.00 84.44 118 LEU A N 1
ATOM 924 C CA . LEU A 1 118 ? -0.001 2.817 24.437 1.00 84.44 118 LEU A CA 1
ATOM 925 C C . LEU A 1 118 ? -0.756 3.080 23.123 1.00 84.44 118 LEU A C 1
ATOM 927 O O . LEU A 1 118 ? -0.217 2.816 22.047 1.00 84.44 118 LEU A O 1
ATOM 931 N N . ALA A 1 119 ? -1.980 3.621 23.179 1.00 82.38 119 ALA A N 1
ATOM 932 C CA . ALA A 1 119 ? -2.713 4.011 21.978 1.00 82.38 119 ALA A CA 1
ATOM 933 C C . ALA A 1 119 ? -2.004 5.157 21.239 1.00 82.38 119 ALA A C 1
ATOM 935 O O . ALA A 1 119 ? -1.928 5.115 20.013 1.00 82.38 119 ALA A O 1
ATOM 936 N N . TYR A 1 120 ? -1.412 6.113 21.964 1.00 84.69 120 TYR A N 1
ATOM 937 C CA . TYR A 1 120 ? -0.646 7.213 21.371 1.00 84.69 120 TYR A CA 1
ATOM 938 C C . TYR A 1 120 ? 0.634 6.726 20.696 1.00 84.69 120 TYR A C 1
ATOM 940 O O . TYR A 1 120 ? 0.891 7.106 19.557 1.00 84.69 120 TYR A O 1
ATOM 948 N N . LEU A 1 121 ? 1.395 5.832 21.340 1.00 87.12 121 LEU A N 1
ATOM 949 C CA . LEU A 1 121 ? 2.588 5.228 20.730 1.00 87.12 121 LEU A CA 1
ATOM 950 C C . LEU A 1 121 ? 2.242 4.469 19.444 1.00 87.12 121 LEU A C 1
ATOM 952 O O . LEU A 1 121 ? 2.911 4.623 18.426 1.00 87.12 121 LEU A O 1
ATOM 956 N N . ARG A 1 122 ? 1.153 3.691 19.456 1.00 84.81 122 ARG A N 1
ATOM 957 C CA . ARG A 1 122 ? 0.672 2.991 18.259 1.00 84.81 122 ARG A CA 1
ATOM 958 C C . ARG A 1 122 ? 0.307 3.969 17.143 1.00 84.81 122 ARG A C 1
ATOM 960 O O . ARG A 1 122 ? 0.663 3.734 15.993 1.00 84.81 122 ARG A O 1
ATOM 967 N N . THR A 1 123 ? -0.414 5.038 17.467 1.00 86.69 123 THR A N 1
ATOM 968 C CA . THR A 1 123 ? -0.794 6.067 16.495 1.00 86.69 123 THR A CA 1
ATOM 969 C C . THR A 1 123 ? 0.433 6.788 15.939 1.00 86.69 123 THR A C 1
ATOM 971 O O . THR A 1 123 ? 0.498 7.002 14.734 1.00 86.69 123 THR A O 1
ATOM 974 N N . LEU A 1 124 ? 1.436 7.081 16.771 1.00 88.06 124 LEU A N 1
ATOM 975 C CA . LEU A 1 124 ? 2.702 7.669 16.335 1.00 88.06 124 LEU A CA 1
ATOM 976 C C . LEU A 1 124 ? 3.390 6.785 15.286 1.00 88.06 124 LEU A C 1
ATOM 978 O O . LEU A 1 124 ? 3.764 7.277 14.227 1.00 88.06 124 LEU A O 1
ATOM 982 N N . ILE A 1 125 ? 3.490 5.475 15.539 1.00 88.19 125 ILE A N 1
ATOM 983 C CA . ILE A 1 125 ? 4.075 4.519 14.584 1.00 88.19 125 ILE A CA 1
ATOM 984 C C . ILE A 1 125 ? 3.296 4.529 13.262 1.00 88.19 125 ILE A C 1
ATOM 986 O O . ILE A 1 125 ? 3.901 4.582 12.195 1.00 88.19 125 ILE A O 1
ATOM 990 N N . LEU A 1 126 ? 1.959 4.522 13.315 1.00 88.19 126 LEU A N 1
ATOM 991 C CA . LEU A 1 126 ? 1.120 4.580 12.112 1.00 88.19 126 LEU A CA 1
ATOM 992 C C . LEU A 1 126 ? 1.334 5.876 11.320 1.00 88.19 126 LEU A C 1
ATOM 994 O O . LEU A 1 126 ? 1.409 5.827 10.097 1.00 88.19 126 LEU A O 1
ATOM 998 N N . ILE A 1 127 ? 1.474 7.018 11.997 1.00 88.88 127 ILE A N 1
ATOM 999 C CA . ILE A 1 127 ? 1.761 8.305 11.349 1.00 88.88 127 ILE A CA 1
ATOM 1000 C C . ILE A 1 127 ? 3.145 8.284 10.697 1.00 88.88 127 ILE A C 1
ATOM 1002 O O . ILE A 1 127 ? 3.279 8.713 9.556 1.00 88.88 127 ILE A O 1
ATOM 1006 N N . VAL A 1 128 ? 4.165 7.758 11.378 1.00 88.31 128 VAL A N 1
ATOM 1007 C CA . VAL A 1 128 ? 5.522 7.653 10.817 1.00 88.31 128 VAL A CA 1
ATOM 1008 C C . VAL A 1 128 ? 5.526 6.786 9.558 1.00 88.31 128 VAL A C 1
ATOM 1010 O O . VAL A 1 128 ? 6.105 7.183 8.550 1.00 88.31 128 VAL A O 1
ATOM 1013 N N . VAL A 1 129 ? 4.834 5.642 9.583 1.00 87.31 129 VAL A N 1
ATOM 1014 C CA . VAL A 1 129 ? 4.694 4.777 8.401 1.00 87.31 129 VAL A CA 1
ATOM 1015 C C . VAL A 1 129 ? 3.928 5.487 7.283 1.00 87.31 129 VAL A C 1
ATOM 1017 O O . VAL A 1 129 ? 4.327 5.426 6.124 1.00 87.31 129 VAL A O 1
ATOM 1020 N N . LEU A 1 130 ? 2.857 6.210 7.609 1.00 87.62 130 LEU A N 1
ATOM 1021 C CA . LEU A 1 130 ? 2.112 6.984 6.619 1.00 87.62 130 LEU A CA 1
ATOM 1022 C C . LEU A 1 130 ? 3.014 8.028 5.943 1.00 87.62 130 LEU A C 1
ATOM 1024 O O . LEU A 1 130 ? 3.054 8.108 4.717 1.00 87.62 130 LEU A O 1
ATOM 1028 N N . LEU A 1 131 ? 3.787 8.783 6.724 1.00 87.19 131 LEU A N 1
ATOM 1029 C CA . LEU A 1 131 ? 4.691 9.808 6.205 1.00 87.19 131 LEU A CA 1
ATOM 1030 C C . LEU A 1 131 ? 5.827 9.219 5.357 1.00 87.19 131 LEU A C 1
ATOM 1032 O O . LEU A 1 131 ? 6.202 9.833 4.361 1.00 87.19 131 LEU A O 1
ATOM 1036 N N . SER A 1 132 ? 6.342 8.030 5.687 1.00 84.00 132 SER A N 1
ATOM 1037 C CA . SER A 1 132 ? 7.399 7.383 4.894 1.00 84.00 132 SER A CA 1
ATOM 1038 C C . SER A 1 132 ? 6.907 6.840 3.545 1.00 84.00 132 SER A C 1
ATOM 1040 O O . SER A 1 132 ? 7.685 6.735 2.594 1.00 84.00 132 SER A O 1
ATOM 1042 N N . THR A 1 133 ? 5.610 6.550 3.406 1.00 82.62 133 THR A N 1
ATOM 1043 C CA . THR A 1 133 ? 5.043 6.110 2.119 1.00 82.62 133 THR A CA 1
ATOM 1044 C C . THR A 1 133 ? 4.884 7.237 1.093 1.00 82.62 133 THR A C 1
ATOM 1046 O O . THR A 1 133 ? 4.946 6.970 -0.105 1.00 82.62 133 THR A O 1
ATOM 1049 N N . ILE A 1 134 ? 4.759 8.498 1.524 1.00 83.19 134 ILE A N 1
ATOM 1050 C CA . ILE A 1 134 ? 4.614 9.668 0.636 1.00 83.19 134 ILE A CA 1
ATOM 1051 C C . ILE A 1 134 ? 5.788 9.813 -0.352 1.00 83.19 134 ILE A C 1
ATOM 1053 O O . ILE A 1 134 ? 5.534 9.852 -1.559 1.00 83.19 134 ILE A O 1
ATOM 1057 N N . PRO A 1 135 ? 7.065 9.858 0.088 1.00 80.25 135 PRO A N 1
ATOM 1058 C CA . PRO A 1 135 ? 8.190 9.947 -0.842 1.00 80.25 135 PRO A CA 1
ATOM 1059 C C . PRO A 1 135 ? 8.295 8.710 -1.740 1.00 80.25 135 PRO A C 1
ATOM 1061 O O . PRO A 1 135 ? 8.709 8.826 -2.887 1.00 80.25 135 PRO A O 1
ATOM 1064 N N . SER A 1 136 ? 7.859 7.543 -1.259 1.00 78.19 136 SER A N 1
ATOM 1065 C CA . SER A 1 136 ? 7.862 6.305 -2.045 1.00 78.19 136 SER A CA 1
ATOM 1066 C C . SER A 1 136 ? 6.840 6.338 -3.191 1.00 78.19 136 SER A C 1
ATOM 1068 O O . SER A 1 136 ? 7.115 5.853 -4.286 1.00 78.19 136 SER A O 1
ATOM 1070 N N . ILE A 1 137 ? 5.676 6.959 -2.970 1.00 81.56 137 ILE A N 1
ATOM 1071 C CA . ILE A 1 137 ? 4.678 7.210 -4.021 1.00 81.56 137 ILE A CA 1
ATOM 1072 C C . ILE A 1 137 ? 5.226 8.206 -5.043 1.00 81.56 137 ILE A C 1
ATOM 1074 O O . ILE A 1 137 ? 5.146 7.944 -6.240 1.00 81.56 137 ILE A O 1
ATOM 1078 N N . ALA A 1 138 ? 5.815 9.315 -4.581 1.00 79.38 138 ALA A N 1
ATOM 1079 C CA . ALA A 1 138 ? 6.435 10.300 -5.467 1.00 79.38 138 ALA A CA 1
ATOM 1080 C C . ALA A 1 138 ? 7.528 9.653 -6.332 1.00 79.38 138 ALA A C 1
ATOM 1082 O O . ALA A 1 138 ? 7.538 9.822 -7.547 1.00 79.38 138 ALA A O 1
ATOM 1083 N N . PHE A 1 139 ? 8.379 8.823 -5.729 1.00 76.56 139 PHE A N 1
ATOM 1084 C CA . PHE A 1 139 ? 9.392 8.061 -6.447 1.00 76.56 139 PHE A CA 1
ATOM 1085 C C . PHE A 1 139 ? 8.793 7.126 -7.505 1.00 76.56 139 PHE A C 1
ATOM 1087 O O . PHE A 1 139 ? 9.235 7.124 -8.650 1.00 76.56 139 PHE A O 1
ATOM 1094 N N . SER A 1 140 ? 7.745 6.373 -7.161 1.00 78.50 140 SER A N 1
ATOM 1095 C CA . SER A 1 140 ? 7.096 5.453 -8.102 1.00 78.50 140 SER A CA 1
ATOM 1096 C C . SER A 1 140 ? 6.445 6.182 -9.291 1.00 78.50 140 SER A C 1
ATOM 1098 O O . SER A 1 140 ? 6.462 5.673 -10.410 1.00 78.50 140 SER A O 1
ATOM 1100 N N . LEU A 1 141 ? 5.942 7.409 -9.102 1.00 79.69 141 LEU A N 1
ATOM 1101 C CA . LEU A 1 141 ? 5.374 8.221 -10.189 1.00 79.69 141 LEU A CA 1
ATOM 1102 C C . LEU A 1 141 ? 6.406 8.611 -11.260 1.00 79.69 141 LEU A C 1
ATOM 1104 O O . LEU A 1 141 ? 6.036 8.747 -12.429 1.00 79.69 141 LEU A O 1
ATOM 1108 N N . CYS A 1 142 ? 7.690 8.708 -10.907 1.00 76.38 142 CYS A N 1
ATOM 1109 C CA . CYS A 1 142 ? 8.761 8.971 -11.872 1.00 76.38 142 CYS A CA 1
ATOM 1110 C C . CYS A 1 142 ? 8.920 7.870 -12.932 1.00 76.38 142 CYS A C 1
ATOM 1112 O O . CYS A 1 142 ? 9.410 8.152 -14.024 1.00 76.38 142 CYS A O 1
ATOM 1114 N N . PHE A 1 143 ? 8.463 6.642 -12.658 1.00 73.50 143 PHE A N 1
ATOM 1115 C CA . PHE A 1 143 ? 8.460 5.540 -13.631 1.00 73.50 143 PHE A CA 1
ATOM 1116 C C . PHE A 1 143 ? 7.329 5.634 -14.661 1.00 73.50 143 PHE A C 1
ATOM 1118 O O . PHE A 1 143 ? 7.380 4.976 -15.702 1.00 73.50 143 PHE A O 1
ATOM 1125 N N . TYR A 1 144 ? 6.300 6.432 -14.374 1.00 73.38 144 TYR A N 1
ATOM 1126 C CA . TYR A 1 144 ? 5.167 6.656 -15.271 1.00 73.38 144 TYR A CA 1
ATOM 1127 C C . TYR A 1 144 ? 5.311 7.953 -16.066 1.00 73.38 144 TYR A C 1
ATOM 1129 O O . TYR A 1 144 ? 4.886 8.012 -17.216 1.00 73.38 144 TYR A O 1
ATOM 1137 N N . SER A 1 145 ? 5.906 8.985 -15.463 1.00 75.25 145 SER A N 1
ATOM 1138 C CA . SER A 1 145 ? 6.103 10.284 -16.101 1.00 75.25 145 SER A CA 1
ATOM 1139 C C . SER A 1 145 ? 7.474 10.853 -15.754 1.00 75.25 145 SER A C 1
ATOM 1141 O O . SER A 1 145 ? 7.694 11.370 -14.661 1.00 75.25 145 SER A O 1
ATOM 1143 N N . THR A 1 146 ? 8.399 10.817 -16.709 1.00 68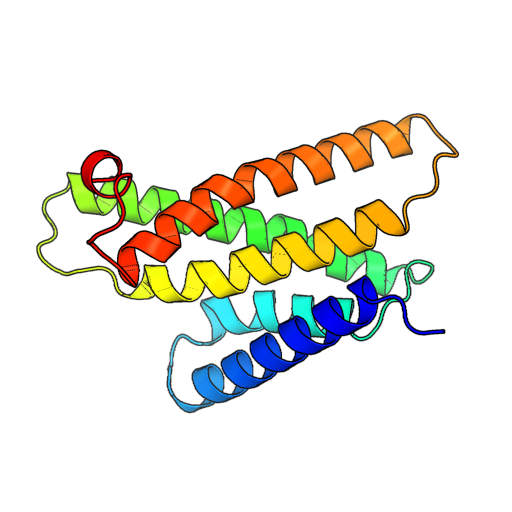.62 146 THR A N 1
ATOM 1144 C CA . THR A 1 146 ? 9.758 11.364 -16.549 1.00 68.62 146 THR A CA 1
ATOM 1145 C C . THR A 1 146 ? 9.802 12.895 -16.569 1.00 68.62 146 THR A C 1
ATOM 1147 O O . THR A 1 146 ? 10.828 13.486 -16.253 1.00 68.62 146 THR A O 1
ATOM 1150 N N . THR A 1 147 ? 8.689 13.555 -16.903 1.00 75.00 147 THR A N 1
ATOM 1151 C CA . THR A 1 147 ? 8.570 15.022 -16.986 1.00 75.00 147 THR A CA 1
ATOM 1152 C C . THR A 1 147 ? 8.334 15.703 -15.634 1.00 75.00 147 THR A C 1
ATOM 1154 O O . THR A 1 147 ? 8.224 16.927 -15.569 1.00 75.00 147 THR A O 1
ATOM 1157 N N . LEU A 1 148 ? 8.227 14.934 -14.547 1.00 75.56 148 LEU A N 1
ATOM 1158 C CA . LEU A 1 148 ? 7.993 15.469 -13.208 1.00 75.56 148 LEU A CA 1
ATOM 1159 C C . LEU A 1 148 ? 9.269 16.151 -12.662 1.00 75.56 148 LEU A C 1
ATOM 1161 O O . LEU A 1 148 ? 10.361 15.586 -12.750 1.00 75.56 148 LEU A O 1
ATOM 1165 N N . PRO A 1 149 ? 9.153 17.340 -12.037 1.00 74.12 149 PRO A N 1
ATOM 1166 C CA . PRO A 1 149 ? 10.297 18.199 -11.703 1.00 74.12 149 PRO A CA 1
ATOM 1167 C C . PRO A 1 149 ? 11.237 17.617 -10.640 1.00 74.12 149 PRO A C 1
ATOM 1169 O O . PRO A 1 149 ? 12.369 18.069 -10.508 1.00 74.12 149 PRO A O 1
ATOM 1172 N N . TYR A 1 150 ? 10.783 16.626 -9.872 1.00 72.12 150 TYR A N 1
ATOM 1173 C CA . TYR A 1 150 ? 11.562 15.987 -8.811 1.00 72.12 150 TYR A CA 1
ATOM 1174 C C . TYR A 1 150 ? 12.296 14.716 -9.262 1.00 72.12 150 TYR A C 1
ATOM 1176 O O . TYR A 1 150 ? 13.172 14.241 -8.545 1.00 72.12 150 TYR A O 1
ATOM 1184 N N . CYS A 1 151 ? 11.986 14.177 -10.443 1.00 70.94 151 CYS A N 1
ATOM 1185 C CA . CYS A 1 151 ? 12.633 12.969 -10.953 1.00 70.94 151 CYS A CA 1
ATOM 1186 C C . CYS A 1 151 ? 14.141 13.102 -11.230 1.00 70.94 151 CYS A C 1
ATOM 1188 O O . CYS A 1 151 ? 14.837 12.119 -10.994 1.00 70.94 151 CYS A O 1
ATOM 1190 N N . PRO A 1 152 ? 14.696 14.262 -11.643 1.00 66.81 152 PRO A N 1
ATOM 1191 C CA . PRO A 1 152 ? 16.141 14.400 -11.848 1.00 66.81 152 PRO A CA 1
ATOM 1192 C C . PRO A 1 152 ? 16.965 14.253 -10.564 1.00 66.81 152 PRO A C 1
ATOM 1194 O O . PRO A 1 152 ? 18.139 13.927 -10.635 1.00 66.81 152 PRO A O 1
ATOM 1197 N N . TYR A 1 153 ? 16.367 14.506 -9.395 1.00 64.81 153 TYR A N 1
ATOM 1198 C CA . TYR A 1 153 ? 17.047 14.443 -8.094 1.00 64.81 153 TYR A CA 1
ATOM 1199 C C . TYR A 1 153 ? 16.993 13.053 -7.447 1.00 64.81 153 TYR A C 1
ATOM 1201 O O . TYR A 1 153 ? 17.510 12.858 -6.347 1.00 64.81 153 TYR A O 1
ATOM 1209 N N . LEU A 1 154 ? 16.295 12.115 -8.088 1.00 58.81 154 LEU A N 1
ATOM 1210 C CA . LEU A 1 154 ? 16.086 10.751 -7.609 1.00 58.81 154 LEU A CA 1
ATOM 1211 C C . LEU A 1 154 ? 17.038 9.737 -8.258 1.00 58.81 154 LEU A C 1
ATOM 1213 O O . LEU A 1 154 ? 17.131 8.620 -7.745 1.00 58.81 154 LEU A O 1
ATOM 1217 N N . TYR A 1 155 ? 17.730 10.131 -9.332 1.00 54.09 155 TYR A N 1
ATOM 1218 C CA . TYR A 1 155 ? 18.776 9.359 -10.005 1.00 54.09 155 TYR A CA 1
ATOM 1219 C C . TYR A 1 155 ? 20.168 9.778 -9.532 1.00 54.09 155 TYR A C 1
ATOM 1221 O O . TYR A 1 155 ? 20.386 10.996 -9.339 1.00 54.09 155 TYR A O 1
#

Foldseek 3Di:
DQDPVLVVLLVLLVVLCVVLVVCVVPPPVSVLQSVLLNLLSVLSVVPDVVDPVSVVSLVCSLVVLLVSLVVVLVVQLVVVVVDDPDDPLCLLSNLSSLVSNLSSLVSCLVPQDDPDPVSVVVNVVSVVSNVSSVVSNVQSVCSVPVPDPCNVVSD